Protein AF-A0A2G9TA03-F1 (afdb_monomer_lite)

pLDDT: mean 89.32, std 11.71, range [47.16, 98.5]

Structure (mmCIF, N/CA/C/O backbone):
data_AF-A0A2G9TA03-F1
#
_entry.id   AF-A0A2G9TA03-F1
#
loop_
_atom_site.group_PDB
_atom_site.id
_atom_site.type_symbol
_atom_site.label_atom_id
_atom_site.label_alt_id
_atom_site.label_comp_id
_atom_site.label_asym_id
_atom_site.label_entity_id
_atom_site.label_seq_id
_atom_site.pdbx_PDB_ins_code
_atom_site.Cartn_x
_atom_site.Cartn_y
_atom_site.Cartn_z
_atom_site.occupancy
_atom_site.B_iso_or_equiv
_atom_site.auth_seq_id
_atom_site.auth_comp_id
_atom_site.auth_asym_id
_atom_site.auth_atom_id
_atom_site.pdbx_PDB_model_num
ATOM 1 N N . VAL A 1 1 ? -13.277 -7.819 50.176 1.00 48.66 1 VAL A N 1
ATOM 2 C CA . VAL A 1 1 ? -13.369 -8.408 48.820 1.00 48.66 1 VAL A CA 1
ATOM 3 C C . VAL A 1 1 ? -13.544 -7.253 47.855 1.00 48.66 1 VAL A C 1
ATOM 5 O O . VAL A 1 1 ? -14.534 -6.545 47.973 1.00 48.66 1 VAL A O 1
ATOM 8 N N . MET A 1 2 ? -12.545 -6.965 47.020 1.00 47.16 2 MET A N 1
ATOM 9 C CA . MET A 1 2 ? -12.663 -5.907 46.013 1.00 47.16 2 MET A CA 1
ATOM 10 C C . MET A 1 2 ? -13.655 -6.387 44.951 1.00 47.16 2 MET A C 1
ATOM 12 O O . MET A 1 2 ? -13.422 -7.417 44.323 1.00 47.16 2 MET A O 1
ATOM 16 N N . ALA A 1 3 ? -14.795 -5.707 44.826 1.00 55.84 3 ALA A N 1
ATOM 17 C CA . ALA A 1 3 ? -15.787 -6.020 43.807 1.00 55.84 3 ALA A CA 1
ATOM 18 C C . ALA A 1 3 ? -15.163 -5.772 42.428 1.00 55.84 3 ALA A C 1
ATOM 20 O O . ALA A 1 3 ? -14.666 -4.678 42.162 1.00 55.84 3 ALA A O 1
ATOM 21 N N . ALA A 1 4 ? -15.150 -6.796 41.573 1.00 65.75 4 ALA A N 1
ATOM 22 C CA . ALA A 1 4 ? -14.732 -6.635 40.189 1.00 65.75 4 ALA A CA 1
ATOM 23 C C . ALA A 1 4 ? -15.654 -5.605 39.510 1.00 65.75 4 ALA A C 1
ATOM 25 O O . ALA A 1 4 ? -16.868 -5.650 39.739 1.00 65.75 4 ALA A O 1
ATOM 26 N N . PRO A 1 5 ? -15.114 -4.669 38.710 1.00 71.31 5 PRO A N 1
ATOM 27 C CA . PRO A 1 5 ? -15.933 -3.672 38.037 1.00 71.31 5 PRO A CA 1
ATOM 28 C C . PRO A 1 5 ? -16.951 -4.375 37.133 1.00 71.31 5 PRO A C 1
ATOM 30 O O . PRO A 1 5 ? -16.596 -5.189 36.281 1.00 71.31 5 PRO A O 1
ATOM 33 N N . THR A 1 6 ? -18.233 -4.087 37.345 1.00 81.25 6 THR A N 1
ATOM 34 C CA . THR A 1 6 ? -19.324 -4.645 36.546 1.00 81.25 6 THR A CA 1
ATOM 35 C C . THR A 1 6 ? -19.419 -3.888 35.227 1.00 81.25 6 THR A C 1
ATOM 37 O O . THR A 1 6 ? -19.871 -2.746 35.208 1.00 81.25 6 THR A O 1
ATOM 40 N N . VAL A 1 7 ? -18.994 -4.524 34.134 1.00 80.94 7 VAL A N 1
ATOM 41 C CA . VAL A 1 7 ? -19.160 -4.002 32.770 1.00 80.94 7 VAL A CA 1
ATOM 42 C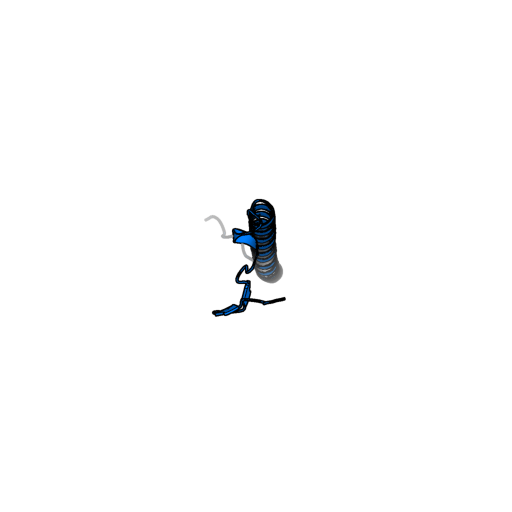 C . VAL A 1 7 ? -20.651 -3.958 32.444 1.00 80.94 7 VAL A C 1
ATOM 44 O O . VAL A 1 7 ? -21.331 -4.987 32.465 1.00 80.94 7 VAL A O 1
ATOM 47 N N . THR A 1 8 ? -21.175 -2.767 32.168 1.00 90.69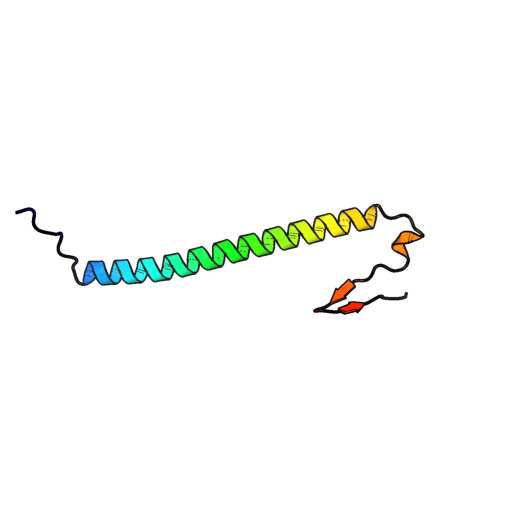 8 THR A N 1
ATOM 48 C CA . THR A 1 8 ? -22.587 -2.589 31.819 1.00 90.69 8 THR A CA 1
ATOM 49 C C . THR A 1 8 ? -22.841 -2.926 30.347 1.00 90.69 8 THR A C 1
ATOM 51 O O . THR A 1 8 ? -21.927 -2.981 29.523 1.00 90.69 8 THR A O 1
ATOM 54 N N . SER A 1 9 ? -24.109 -3.109 29.968 1.00 89.12 9 SER A N 1
ATOM 55 C CA . SER A 1 9 ? -24.473 -3.290 28.553 1.00 89.12 9 SER A CA 1
ATOM 56 C C . SER A 1 9 ? -24.040 -2.106 27.678 1.00 89.12 9 SER A C 1
ATOM 58 O O . SER A 1 9 ? -23.716 -2.309 26.508 1.00 89.12 9 SER A O 1
ATOM 60 N N . ALA A 1 10 ? -24.053 -0.882 28.215 1.00 92.44 10 ALA A N 1
ATOM 61 C CA . ALA A 1 10 ? -23.592 0.304 27.498 1.00 92.44 10 ALA A CA 1
ATOM 62 C C . ALA A 1 10 ? -22.069 0.256 27.288 1.00 92.44 10 ALA A C 1
ATOM 64 O O . ALA A 1 10 ? -21.594 0.515 26.182 1.00 92.44 10 ALA A O 1
ATOM 65 N N . ASP A 1 11 ? -21.317 -0.181 28.302 1.00 94.56 11 ASP A N 1
ATOM 66 C CA . ASP A 1 11 ? -19.866 -0.371 28.195 1.00 94.56 11 ASP A CA 1
ATOM 67 C C . ASP A 1 11 ? -19.523 -1.420 27.136 1.00 94.56 11 ASP A C 1
ATOM 69 O O . ASP A 1 11 ? -18.651 -1.192 26.300 1.00 94.56 11 ASP A O 1
ATOM 73 N N . GLN A 1 12 ? -20.259 -2.536 27.084 1.00 94.06 12 GLN A N 1
ATOM 74 C CA . GLN A 1 12 ? -20.035 -3.563 26.065 1.00 94.06 12 GLN A CA 1
ATOM 75 C C . GLN A 1 12 ? -20.281 -3.038 24.641 1.00 94.06 12 GLN A C 1
ATOM 77 O O . GLN A 1 12 ? -19.548 -3.388 23.712 1.00 94.06 12 GLN A O 1
ATOM 82 N N . GLN A 1 13 ? -21.281 -2.171 24.446 1.00 95.25 13 GLN A N 1
ATOM 83 C CA . GLN A 1 13 ? -21.518 -1.523 23.152 1.00 95.25 13 GLN A CA 1
ATOM 84 C C . GLN A 1 13 ? -20.361 -0.596 22.764 1.00 95.25 13 GLN A C 1
ATOM 86 O O . GLN A 1 13 ? -19.931 -0.609 21.606 1.00 95.25 13 GLN A O 1
ATOM 91 N N . LEU A 1 14 ? -19.831 0.169 23.721 1.00 97.00 14 LEU A N 1
ATOM 92 C CA . LEU A 1 14 ? -18.679 1.044 23.505 1.00 97.00 14 LEU A CA 1
ATOM 93 C C . LEU A 1 14 ? -17.409 0.245 23.199 1.00 97.00 14 LEU A C 1
ATOM 95 O O . LEU A 1 14 ? -16.714 0.580 22.242 1.00 97.00 14 LEU A O 1
ATOM 99 N N . ILE A 1 15 ? -17.155 -0.848 23.923 1.00 96.69 15 ILE A N 1
ATOM 100 C CA . ILE A 1 15 ? -16.040 -1.773 23.665 1.00 96.69 15 ILE A CA 1
ATOM 101 C C . ILE A 1 15 ? -16.135 -2.332 22.244 1.00 96.69 15 ILE A C 1
ATOM 103 O O . ILE A 1 15 ? -15.174 -2.265 21.481 1.00 96.69 15 ILE A O 1
ATOM 107 N N . ASN A 1 16 ? -17.314 -2.811 21.842 1.00 96.38 16 ASN A N 1
ATOM 108 C CA . ASN A 1 16 ? -17.516 -3.372 20.505 1.00 96.38 16 ASN A CA 1
ATOM 109 C C . ASN A 1 16 ? -17.386 -2.313 19.399 1.00 96.38 16 ASN A C 1
ATOM 111 O O . ASN A 1 16 ? -16.982 -2.631 18.276 1.00 96.38 16 ASN A O 1
ATOM 115 N N . LYS A 1 17 ? -17.763 -1.061 19.681 1.00 97.94 17 LYS A N 1
ATOM 116 C CA . LYS A 1 17 ? -17.567 0.064 18.758 1.00 97.94 17 LYS A CA 1
ATOM 117 C C . LYS A 1 17 ? -16.085 0.408 18.639 1.00 97.94 17 LYS A C 1
ATOM 119 O O . LYS A 1 17 ? -15.595 0.548 17.522 1.00 97.94 17 LYS A O 1
ATOM 124 N N . PHE A 1 18 ? -15.378 0.494 19.762 1.00 97.94 18 PHE A N 1
ATOM 125 C CA . PHE A 1 18 ? -13.944 0.756 19.790 1.00 97.94 18 PHE A CA 1
ATOM 126 C C . PHE A 1 18 ? -13.164 -0.325 19.043 1.00 97.94 18 PHE A C 1
ATOM 128 O O . PHE A 1 18 ? -12.370 0.011 18.175 1.00 97.94 18 PHE A O 1
ATOM 135 N N . ALA A 1 19 ? -13.442 -1.605 19.307 1.00 98.38 19 ALA A N 1
ATOM 136 C CA . ALA A 1 19 ? -12.763 -2.720 18.651 1.00 98.38 19 ALA A CA 1
ATOM 137 C C . ALA A 1 19 ? -12.876 -2.641 17.119 1.00 98.38 19 ALA A C 1
ATOM 139 O O . ALA A 1 19 ? -11.869 -2.732 16.421 1.00 98.38 19 ALA A O 1
ATOM 140 N N . ARG A 1 20 ? -14.084 -2.377 16.598 1.00 98.31 20 ARG A N 1
ATOM 141 C CA . ARG A 1 20 ? -14.318 -2.215 15.153 1.00 98.31 20 ARG A CA 1
ATOM 142 C C . ARG A 1 20 ? -13.586 -1.009 14.570 1.00 98.31 20 ARG A C 1
ATOM 144 O O . ARG A 1 20 ? -12.941 -1.123 13.534 1.00 98.31 20 ARG A O 1
ATOM 151 N N . LEU A 1 21 ? -13.665 0.142 15.238 1.00 98.44 21 LEU A N 1
ATOM 152 C CA . LEU A 1 21 ? -12.981 1.352 14.777 1.00 98.44 21 LEU A CA 1
ATOM 153 C C . LEU A 1 21 ? -11.459 1.195 14.812 1.00 98.44 21 LEU A C 1
ATOM 155 O O . LEU A 1 21 ? -10.785 1.628 13.885 1.00 98.44 21 LEU A O 1
ATOM 159 N N . HIS A 1 22 ? -10.924 0.554 15.850 1.00 98.31 22 HIS A N 1
ATOM 160 C CA . HIS A 1 22 ? -9.495 0.314 15.989 1.00 98.31 22 HIS A CA 1
ATOM 161 C C . HIS A 1 22 ? -8.975 -0.657 14.927 1.00 98.31 22 HIS A C 1
ATOM 163 O O . HIS A 1 22 ? -7.922 -0.405 14.350 1.00 98.31 22 HIS A O 1
ATOM 169 N N . GLN A 1 23 ? -9.721 -1.723 14.620 1.00 98.50 23 GLN A N 1
ATOM 170 C CA . GLN A 1 23 ? -9.369 -2.640 13.535 1.00 98.50 23 GLN A CA 1
ATOM 171 C C . GLN A 1 23 ? -9.297 -1.907 12.188 1.00 98.50 23 GLN A C 1
ATOM 173 O O . GLN A 1 23 ? -8.286 -2.012 11.497 1.00 98.50 23 GLN A O 1
ATOM 178 N N . ASN A 1 24 ? -10.318 -1.111 11.856 1.00 98.44 24 ASN A N 1
ATOM 179 C CA . ASN A 1 24 ? -10.340 -0.333 10.614 1.00 98.44 24 ASN A CA 1
ATOM 180 C C . ASN A 1 24 ? -9.201 0.692 10.565 1.00 98.44 24 ASN A C 1
ATOM 182 O O . ASN A 1 24 ? -8.531 0.828 9.548 1.00 98.44 24 ASN A O 1
ATOM 186 N N . PHE A 1 25 ? -8.960 1.400 11.672 1.00 98.31 25 PHE A N 1
ATOM 187 C CA . PHE A 1 25 ? -7.862 2.356 11.776 1.00 98.31 25 PHE A CA 1
ATOM 188 C C . PHE A 1 25 ? -6.507 1.686 11.539 1.00 98.31 25 PHE A C 1
ATOM 190 O O . PHE A 1 25 ? -5.705 2.192 10.762 1.00 98.31 25 PHE A O 1
ATOM 197 N N . SER A 1 26 ? -6.261 0.547 12.187 1.00 98.44 26 SER A N 1
ATOM 198 C CA . SER A 1 26 ? -5.008 -0.194 12.041 1.00 98.44 26 SER A CA 1
ATOM 199 C C . SER A 1 26 ? -4.816 -0.710 10.616 1.00 98.44 26 SER A C 1
ATOM 201 O O . SER A 1 26 ? -3.709 -0.618 10.098 1.00 98.44 26 SER A O 1
ATOM 203 N N . GLN A 1 27 ? -5.884 -1.177 9.963 1.00 98.38 27 GLN A N 1
ATOM 204 C CA . GLN A 1 27 ? -5.834 -1.604 8.564 1.00 98.38 27 GLN A CA 1
ATOM 205 C C . GLN A 1 27 ? -5.477 -0.444 7.627 1.00 98.38 27 GLN A C 1
ATOM 207 O O . GLN A 1 27 ? -4.516 -0.549 6.874 1.00 98.38 27 GLN A O 1
ATOM 212 N N . ILE A 1 28 ? -6.195 0.679 7.725 1.00 98.44 28 ILE A N 1
ATOM 213 C CA . ILE A 1 28 ? -5.941 1.870 6.897 1.00 98.44 28 ILE A CA 1
ATOM 214 C C . ILE A 1 28 ? -4.529 2.413 7.147 1.00 98.44 28 ILE A C 1
ATOM 216 O O . ILE A 1 28 ? -3.853 2.865 6.228 1.00 98.44 28 ILE A O 1
ATOM 220 N N . LYS A 1 29 ? -4.058 2.368 8.398 1.00 98.38 29 LYS A N 1
ATOM 221 C CA . LYS A 1 29 ? -2.705 2.803 8.747 1.00 98.38 29 LYS A CA 1
ATOM 222 C C . LYS A 1 29 ? -1.630 1.940 8.080 1.00 98.38 29 LYS A C 1
ATOM 224 O O . LYS A 1 29 ? -0.628 2.501 7.641 1.00 98.38 29 LYS A O 1
ATOM 229 N N . GLU A 1 30 ? -1.810 0.620 8.026 1.00 98.44 30 GLU A N 1
ATOM 230 C CA . GLU A 1 30 ? -0.856 -0.253 7.331 1.00 98.44 30 GLU A CA 1
ATOM 231 C C . GLU A 1 30 ? -0.921 -0.043 5.816 1.00 98.44 30 GLU A C 1
ATOM 233 O O . GLU A 1 30 ? 0.123 0.120 5.199 1.00 98.44 30 GLU A O 1
ATOM 238 N N . GLU A 1 31 ? -2.116 0.098 5.237 1.00 98.31 31 GLU A N 1
ATOM 239 C CA . GLU A 1 31 ? -2.286 0.386 3.804 1.00 98.31 31 GLU A CA 1
ATOM 240 C C . GLU A 1 31 ? -1.578 1.689 3.392 1.00 98.31 31 GLU A C 1
ATOM 242 O O . GLU A 1 31 ? -0.848 1.725 2.405 1.00 98.31 31 GLU A O 1
ATOM 247 N N . ILE A 1 32 ? -1.704 2.757 4.189 1.00 98.31 32 ILE A N 1
ATOM 248 C CA . ILE A 1 32 ? -0.977 4.017 3.951 1.00 98.31 32 ILE A CA 1
ATOM 249 C C . ILE A 1 32 ? 0.538 3.794 3.962 1.00 98.31 32 ILE A C 1
ATOM 251 O O . ILE A 1 32 ? 1.260 4.388 3.159 1.00 98.31 32 ILE A O 1
ATOM 255 N N . LYS A 1 33 ? 1.033 2.974 4.890 1.00 98.38 33 LYS A N 1
ATOM 256 C CA . LYS A 1 33 ? 2.460 2.680 5.013 1.00 98.38 33 LYS A CA 1
ATOM 257 C C . LYS A 1 33 ? 2.963 1.857 3.825 1.00 98.38 33 LYS A C 1
ATOM 259 O O . LYS A 1 33 ? 4.023 2.181 3.299 1.00 98.38 33 LYS A O 1
ATOM 264 N N . GLU A 1 34 ? 2.211 0.850 3.391 1.00 98.25 34 GLU A N 1
ATOM 265 C CA . GLU A 1 34 ? 2.515 0.058 2.193 1.00 98.25 34 GLU A CA 1
ATOM 266 C C . GLU A 1 34 ? 2.579 0.955 0.952 1.00 98.25 34 GLU A C 1
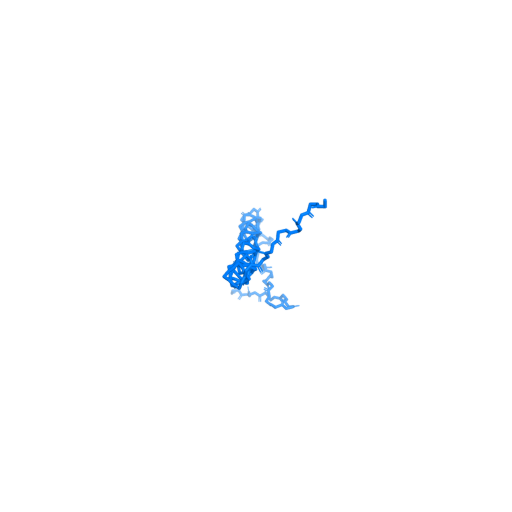ATOM 268 O O . GLU A 1 34 ? 3.616 1.005 0.296 1.00 98.25 34 GLU A O 1
ATOM 273 N N . LEU A 1 35 ? 1.552 1.778 0.718 1.00 98.00 35 LEU A N 1
ATOM 274 C CA . LEU A 1 35 ? 1.522 2.728 -0.400 1.00 98.00 35 LEU A CA 1
ATOM 275 C C . LEU A 1 35 ? 2.668 3.749 -0.353 1.00 98.00 35 LEU A C 1
ATOM 277 O O . LEU A 1 35 ? 3.202 4.131 -1.392 1.00 98.00 35 LEU A O 1
ATOM 281 N N . SER A 1 36 ? 3.058 4.201 0.842 1.00 98.00 36 SER A N 1
ATOM 282 C CA . SER A 1 36 ? 4.182 5.134 0.998 1.00 98.00 36 SER A CA 1
ATOM 283 C C . SER A 1 36 ? 5.519 4.476 0.656 1.00 98.00 36 SER A C 1
ATOM 285 O O . SER A 1 36 ? 6.375 5.118 0.050 1.00 98.00 36 SER A O 1
ATOM 287 N N . ASN A 1 37 ? 5.694 3.202 1.020 1.00 97.94 37 ASN A N 1
ATOM 288 C CA . ASN A 1 37 ? 6.880 2.431 0.653 1.00 97.94 37 ASN A CA 1
ATOM 289 C C . ASN A 1 37 ? 6.918 2.156 -0.854 1.00 97.94 37 ASN A C 1
ATOM 291 O O . ASN A 1 37 ? 7.969 2.314 -1.465 1.00 97.94 37 ASN A O 1
ATOM 295 N N . ASP A 1 38 ? 5.787 1.794 -1.462 1.00 96.56 38 ASP A N 1
ATOM 296 C CA . ASP A 1 38 ? 5.703 1.581 -2.910 1.00 96.56 38 ASP A CA 1
ATOM 297 C C . ASP A 1 38 ? 6.060 2.855 -3.681 1.00 96.56 38 ASP A C 1
ATOM 299 O O . ASP A 1 38 ? 6.830 2.804 -4.638 1.00 96.56 38 ASP A O 1
ATOM 303 N N . LEU A 1 39 ? 5.562 4.011 -3.229 1.00 97.31 39 LEU A N 1
ATOM 304 C CA . LEU A 1 39 ? 5.905 5.312 -3.801 1.00 97.31 39 LEU A CA 1
ATOM 305 C C . LEU A 1 39 ? 7.415 5.575 -3.704 1.00 97.31 39 LEU A C 1
ATOM 307 O O . LEU A 1 39 ? 8.028 5.940 -4.707 1.00 97.31 39 LEU A O 1
ATOM 311 N N . LEU A 1 40 ? 8.015 5.368 -2.526 1.00 97.88 40 LEU A N 1
ATOM 312 C CA . LEU A 1 40 ? 9.458 5.534 -2.334 1.00 97.88 40 LEU A CA 1
ATOM 313 C C . LEU A 1 40 ? 10.250 4.639 -3.294 1.00 97.88 40 LEU A C 1
ATOM 315 O O . LEU A 1 40 ? 11.087 5.146 -4.032 1.00 97.88 40 LEU A O 1
ATOM 319 N N . ASN A 1 41 ? 9.921 3.347 -3.345 1.00 95.38 41 ASN A N 1
ATOM 320 C CA . ASN A 1 41 ? 10.591 2.376 -4.211 1.00 95.38 41 ASN A CA 1
ATOM 321 C C . ASN A 1 41 ? 10.490 2.762 -5.697 1.00 95.38 41 ASN A C 1
ATOM 323 O O . ASN A 1 41 ? 11.449 2.594 -6.446 1.00 95.38 41 ASN A O 1
ATOM 327 N N . ILE A 1 42 ? 9.333 3.271 -6.140 1.00 94.31 42 ILE A N 1
ATOM 328 C CA . ILE A 1 42 ? 9.134 3.719 -7.527 1.00 94.31 42 ILE A CA 1
ATOM 329 C C . ILE A 1 42 ? 9.990 4.950 -7.832 1.00 94.31 42 ILE A C 1
ATOM 331 O O . ILE A 1 42 ? 10.585 5.011 -8.906 1.00 94.31 42 ILE A O 1
ATOM 335 N N . ASN A 1 43 ? 10.058 5.918 -6.916 1.00 96.06 43 ASN A N 1
ATOM 336 C CA . ASN A 1 43 ? 10.895 7.104 -7.103 1.00 96.06 43 ASN A CA 1
ATOM 337 C C . ASN A 1 43 ? 12.382 6.742 -7.136 1.00 96.06 43 ASN A C 1
ATOM 339 O O . ASN A 1 43 ? 13.084 7.202 -8.027 1.00 96.06 43 ASN A O 1
ATOM 343 N N . GLU A 1 44 ? 12.842 5.888 -6.220 1.00 95.94 44 GLU A N 1
ATOM 344 C CA . GLU A 1 44 ? 14.229 5.409 -6.209 1.00 95.94 44 GLU A CA 1
ATOM 345 C C . GLU A 1 44 ? 14.571 4.684 -7.518 1.00 95.94 44 GLU A C 1
ATOM 347 O O . GLU A 1 44 ? 15.581 4.994 -8.144 1.00 95.94 44 GLU A O 1
ATOM 352 N N . ALA A 1 45 ? 13.689 3.802 -8.004 1.00 91.69 45 ALA A N 1
ATOM 353 C CA . ALA A 1 45 ? 13.877 3.140 -9.294 1.00 91.69 45 ALA A CA 1
ATOM 354 C C . ALA A 1 45 ? 13.891 4.132 -10.472 1.00 91.69 45 ALA A C 1
ATOM 356 O O . ALA A 1 45 ? 14.665 3.962 -11.412 1.00 91.69 45 ALA A O 1
ATOM 357 N N . ALA A 1 46 ? 13.049 5.170 -10.445 1.00 91.06 46 ALA A N 1
ATOM 358 C CA . ALA A 1 46 ? 13.045 6.205 -11.475 1.00 91.06 46 ALA A CA 1
ATOM 359 C C . ALA A 1 46 ? 14.358 7.004 -11.479 1.00 91.06 46 ALA A C 1
ATOM 361 O O . ALA A 1 46 ? 14.924 7.224 -12.549 1.00 91.06 46 ALA A O 1
ATOM 362 N N . ASP A 1 47 ? 14.863 7.381 -10.303 1.00 94.19 47 ASP A N 1
ATOM 363 C CA . ASP A 1 47 ? 16.140 8.084 -10.157 1.00 94.19 47 ASP A CA 1
ATOM 364 C C . ASP A 1 47 ? 17.314 7.217 -10.647 1.00 94.19 47 ASP A C 1
ATOM 366 O O . ASP A 1 47 ? 18.182 7.712 -11.369 1.00 94.19 47 ASP A O 1
ATOM 370 N N . GLU A 1 48 ? 17.322 5.916 -10.333 1.00 90.88 48 GLU A N 1
ATOM 371 C CA . GLU A 1 48 ? 18.324 4.966 -10.840 1.00 90.88 48 GLU A CA 1
ATOM 372 C C . GLU A 1 48 ? 18.300 4.860 -12.370 1.00 90.88 48 GLU A C 1
ATOM 374 O O . GLU A 1 48 ? 19.354 4.876 -13.004 1.00 90.88 48 GLU A O 1
ATOM 379 N N . ILE A 1 49 ? 17.110 4.820 -12.977 1.00 89.44 49 ILE A N 1
ATOM 380 C CA . ILE A 1 49 ? 16.957 4.794 -14.438 1.00 89.44 49 ILE A CA 1
ATOM 381 C C . ILE A 1 49 ? 17.535 6.062 -15.079 1.00 89.44 49 ILE A C 1
ATOM 383 O O . ILE A 1 49 ? 18.170 5.981 -16.128 1.00 89.44 49 ILE A O 1
ATOM 387 N N . MET A 1 50 ? 17.351 7.231 -14.458 1.00 88.94 50 MET A N 1
ATOM 388 C CA . MET A 1 50 ? 17.895 8.493 -14.978 1.00 88.94 50 MET A CA 1
ATOM 389 C C . MET A 1 50 ? 19.427 8.563 -14.929 1.00 88.94 50 MET A C 1
ATOM 391 O O . MET A 1 50 ? 20.014 9.395 -15.622 1.00 88.94 50 MET A O 1
ATOM 395 N N . LEU A 1 51 ? 20.067 7.724 -14.112 1.00 90.94 51 LEU A N 1
ATOM 396 C CA . LEU A 1 51 ? 21.522 7.632 -13.997 1.00 90.94 51 LEU A CA 1
ATOM 397 C C . LEU A 1 51 ? 22.147 6.650 -15.000 1.00 90.94 51 LEU A 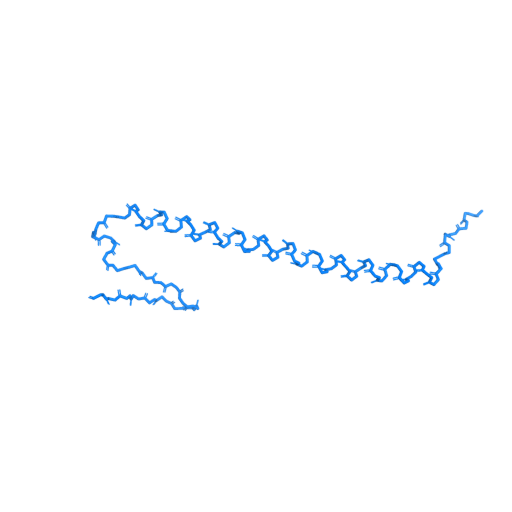C 1
ATOM 399 O O . LEU A 1 51 ? 23.373 6.587 -15.070 1.00 90.94 51 LEU A O 1
ATOM 403 N N . LEU A 1 52 ? 21.341 5.888 -15.747 1.00 88.88 52 LEU A N 1
ATOM 404 C CA . LEU A 1 52 ? 21.841 4.942 -16.742 1.00 88.88 52 LEU A CA 1
ATOM 405 C C . LEU A 1 52 ? 22.461 5.665 -17.939 1.00 88.88 52 LEU A C 1
ATOM 407 O O . LEU A 1 52 ? 21.951 6.682 -18.418 1.00 88.88 52 LEU A O 1
ATOM 411 N N . ASP A 1 53 ? 23.539 5.085 -18.461 1.00 88.38 53 ASP A N 1
ATOM 412 C CA . ASP A 1 53 ? 24.127 5.531 -19.715 1.00 88.38 53 ASP A CA 1
ATOM 413 C C . ASP A 1 53 ? 23.175 5.224 -20.897 1.00 88.38 53 ASP A C 1
ATOM 415 O O . ASP A 1 53 ? 22.305 4.347 -20.807 1.00 88.38 53 ASP A O 1
ATOM 419 N N . PRO A 1 54 ? 23.305 5.925 -22.041 1.00 81.94 54 PRO A N 1
ATOM 420 C CA . PRO A 1 54 ? 22.443 5.706 -23.205 1.00 81.94 54 PRO A CA 1
ATOM 421 C C . PRO A 1 54 ? 22.422 4.254 -23.705 1.00 81.94 54 PRO A C 1
ATOM 423 O O . PRO A 1 54 ? 21.392 3.798 -24.181 1.00 81.94 54 PRO A O 1
ATOM 426 N N . GLU A 1 55 ? 23.536 3.529 -23.565 1.00 80.88 55 GLU A N 1
ATOM 427 C CA . GLU A 1 55 ? 23.654 2.115 -23.956 1.00 80.88 55 GLU A CA 1
ATOM 428 C C . GLU A 1 55 ? 22.857 1.187 -23.017 1.00 80.88 55 GLU A C 1
ATOM 430 O O . GLU A 1 55 ? 22.266 0.209 -23.468 1.00 80.88 55 GLU A O 1
ATOM 435 N N . ASP A 1 56 ? 22.768 1.527 -21.727 1.00 79.44 56 ASP A N 1
ATOM 436 C CA . ASP A 1 56 ? 22.064 0.734 -20.710 1.00 79.44 56 ASP A CA 1
ATOM 437 C C . ASP A 1 56 ? 20.566 1.084 -20.602 1.00 79.44 56 ASP A C 1
ATOM 439 O O . ASP A 1 56 ? 19.790 0.358 -19.977 1.00 79.44 56 ASP A O 1
ATOM 443 N N . SER A 1 57 ? 20.136 2.187 -21.225 1.00 79.94 57 SER A N 1
ATOM 444 C CA . SER A 1 57 ? 18.745 2.665 -21.220 1.00 79.94 57 SER A CA 1
ATOM 445 C C . SER A 1 57 ? 17.955 2.327 -22.492 1.00 79.94 57 SER A C 1
ATOM 447 O O . SER A 1 57 ? 16.760 2.624 -22.551 1.00 79.94 57 SER A O 1
ATOM 449 N N . GLU A 1 58 ? 18.567 1.656 -23.480 1.00 80.19 58 GLU A N 1
ATOM 450 C CA . GLU A 1 58 ? 17.904 1.274 -24.741 1.00 80.19 58 GLU A CA 1
ATOM 451 C C . GLU A 1 58 ? 16.686 0.360 -24.537 1.00 80.19 58 GLU A C 1
ATOM 453 O O . GLU A 1 58 ? 15.719 0.451 -25.293 1.00 80.19 58 GLU A O 1
ATOM 458 N N . SER A 1 59 ? 16.699 -0.515 -23.524 1.00 82.44 59 SER A N 1
ATOM 459 C CA . SER A 1 59 ? 15.570 -1.412 -23.258 1.00 82.44 59 SER A CA 1
ATOM 460 C C . SER A 1 59 ? 15.479 -1.815 -21.787 1.00 82.44 59 SER A C 1
ATOM 462 O O . SER A 1 59 ? 16.085 -2.792 -21.342 1.00 82.44 59 SER A O 1
ATOM 464 N N . ILE A 1 60 ? 14.676 -1.071 -21.023 1.00 86.44 60 ILE A N 1
ATOM 465 C CA . ILE A 1 60 ? 14.447 -1.329 -19.596 1.00 86.44 60 ILE A CA 1
ATOM 466 C C . ILE A 1 60 ? 13.218 -2.241 -19.431 1.00 86.44 60 ILE A C 1
ATOM 468 O O . ILE A 1 60 ? 12.114 -1.857 -19.827 1.00 86.44 60 ILE A O 1
ATOM 472 N N . PRO A 1 61 ? 13.363 -3.446 -18.850 1.00 88.81 61 PRO A N 1
ATOM 473 C CA . PRO A 1 61 ? 12.242 -4.356 -18.652 1.00 88.81 61 PRO A CA 1
ATOM 474 C C . PRO A 1 61 ? 11.292 -3.876 -17.548 1.00 88.81 61 PRO A C 1
ATOM 476 O O . PRO A 1 61 ? 11.683 -3.713 -16.393 1.00 88.81 61 PRO A O 1
ATOM 479 N N . PHE A 1 62 ? 10.002 -3.771 -17.864 1.00 88.69 62 PHE A N 1
ATOM 480 C CA . PHE A 1 62 ? 8.953 -3.432 -16.901 1.00 88.69 62 PHE A CA 1
ATOM 481 C C . PHE A 1 62 ? 8.321 -4.690 -16.311 1.00 88.69 62 PHE A C 1
ATOM 483 O O . PHE A 1 62 ? 7.884 -5.586 -17.037 1.00 88.69 62 PHE A O 1
ATOM 490 N N . LYS A 1 63 ? 8.214 -4.752 -14.981 1.00 88.12 63 LYS A N 1
ATOM 491 C CA . LYS A 1 63 ? 7.507 -5.839 -14.297 1.00 88.12 63 LYS A CA 1
ATOM 492 C C . LYS A 1 63 ? 5.996 -5.621 -14.364 1.00 88.12 63 LYS A C 1
ATOM 494 O O . LYS A 1 63 ? 5.475 -4.680 -13.773 1.00 88.12 63 LYS A O 1
ATOM 499 N N . ILE A 1 64 ? 5.279 -6.539 -15.006 1.00 88.50 64 ILE A N 1
ATOM 500 C CA . ILE A 1 64 ? 3.813 -6.570 -15.048 1.00 88.50 64 ILE A CA 1
ATOM 501 C 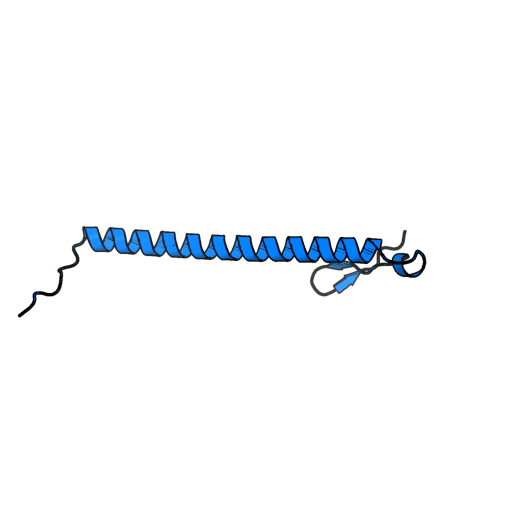C . ILE A 1 64 ? 3.355 -7.916 -14.485 1.00 88.50 64 ILE A C 1
ATOM 503 O O . ILE A 1 64 ? 3.585 -8.975 -15.072 1.00 88.50 64 ILE A O 1
ATOM 507 N N . GLY A 1 65 ? 2.728 -7.888 -13.307 1.00 89.19 65 GLY A N 1
ATOM 508 C CA . GLY A 1 65 ? 2.359 -9.102 -12.581 1.00 89.19 65 GLY A CA 1
ATOM 509 C C . GLY A 1 65 ? 3.588 -9.941 -12.209 1.00 89.19 65 GLY A C 1
ATOM 510 O O . GLY A 1 65 ? 4.367 -9.556 -11.338 1.00 89.19 65 GLY A O 1
ATOM 511 N N . GLN A 1 66 ? 3.741 -11.101 -12.858 1.00 91.56 66 GLN A N 1
ATOM 512 C CA . GLN A 1 66 ? 4.847 -12.049 -12.636 1.00 91.56 66 GLN A CA 1
ATOM 513 C C . GLN A 1 66 ? 5.840 -12.117 -13.808 1.00 91.56 66 GLN A C 1
ATOM 515 O O . GLN A 1 66 ? 6.752 -12.939 -13.793 1.00 91.56 66 GLN A O 1
ATOM 520 N N . THR A 1 67 ? 5.671 -11.276 -14.828 1.00 91.81 67 THR A N 1
ATOM 521 C CA . THR A 1 67 ? 6.500 -11.271 -16.041 1.00 91.81 67 THR A CA 1
ATOM 522 C C . THR A 1 67 ? 7.176 -9.922 -16.234 1.00 91.81 67 THR A C 1
ATOM 524 O O . THR A 1 67 ? 6.620 -8.895 -15.847 1.00 91.81 67 THR A O 1
ATOM 527 N N . PHE A 1 68 ? 8.351 -9.921 -16.859 1.00 91.81 68 PHE A N 1
ATOM 528 C CA . PHE A 1 68 ? 9.034 -8.711 -17.310 1.00 91.81 68 PHE A CA 1
ATOM 529 C C . PHE A 1 68 ? 8.829 -8.533 -18.815 1.00 91.81 68 PHE A C 1
ATOM 531 O O . PHE A 1 68 ? 8.919 -9.507 -19.563 1.00 91.81 68 PHE A O 1
ATOM 538 N N . VAL A 1 69 ? 8.525 -7.309 -19.243 1.00 90.94 69 VAL A N 1
ATOM 539 C CA . VAL A 1 69 ? 8.233 -6.963 -20.638 1.00 90.94 69 VAL A CA 1
ATOM 540 C C . VAL A 1 69 ? 9.160 -5.837 -21.077 1.00 90.94 69 VAL A C 1
ATOM 542 O O . VAL A 1 69 ? 9.248 -4.814 -20.402 1.00 90.94 69 VAL A O 1
ATOM 545 N N . HIS A 1 70 ? 9.824 -6.031 -22.212 1.00 88.75 70 HIS A N 1
ATOM 546 C CA . HIS A 1 70 ? 10.551 -4.977 -22.911 1.00 88.75 70 HIS A CA 1
ATOM 547 C C . HIS A 1 70 ? 9.600 -4.284 -23.889 1.00 88.75 70 HIS A C 1
ATOM 549 O O . HIS A 1 70 ? 8.831 -4.953 -24.583 1.00 88.75 70 HIS A O 1
ATOM 555 N N . PHE A 1 71 ? 9.636 -2.956 -23.925 1.00 76.81 71 PHE A N 1
ATOM 556 C CA . PHE A 1 71 ? 8.969 -2.178 -24.962 1.00 76.81 71 PHE A CA 1
ATOM 557 C C . PHE A 1 71 ? 10.049 -1.679 -25.917 1.00 76.81 71 PHE A C 1
ATOM 559 O O . PHE A 1 71 ? 10.841 -0.822 -25.539 1.00 76.81 71 PHE A O 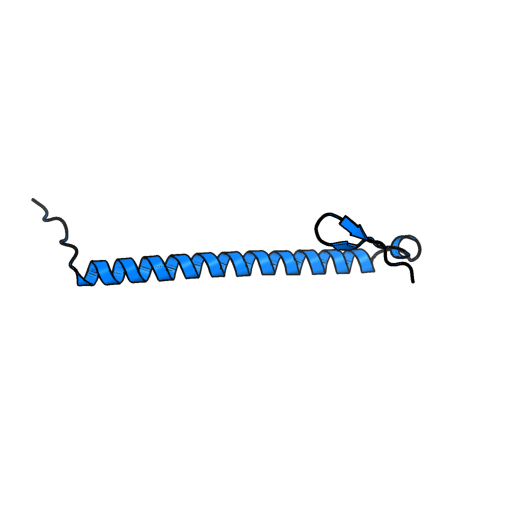1
ATOM 566 N N . ASP A 1 72 ? 10.088 -2.236 -27.124 1.00 67.44 72 ASP A N 1
ATOM 567 C CA . ASP A 1 72 ? 10.916 -1.700 -28.202 1.00 67.44 72 ASP A CA 1
ATOM 568 C C . ASP A 1 72 ? 10.179 -0.500 -28.826 1.00 67.44 72 ASP A C 1
ATOM 570 O O . ASP A 1 72 ? 8.959 -0.555 -29.020 1.00 67.44 72 ASP A O 1
ATOM 574 N N . SER A 1 73 ? 10.906 0.587 -29.097 1.00 57.66 73 SER A N 1
ATOM 575 C CA . SER A 1 73 ? 10.401 1.793 -29.780 1.00 57.66 73 SER A CA 1
ATOM 576 C C . SER A 1 73 ? 10.562 1.669 -31.294 1.00 57.66 73 SER A C 1
ATOM 578 O O . SER A 1 73 ? 11.643 1.207 -31.725 1.00 57.66 73 SER A O 1
#

Organism: Teladorsagia circumcincta (NCBI:txid45464)

Radius of gyration: 25.41 Å; chains: 1; bounding box: 49×20×79 Å

Foldseek 3Di:
DPDDDDQDPVNVVVVVVCVVVVVVVVVVVVVVVVVVVVVVVVVVVVVVLVPDDPVRNQWDWDDDPPDTDTDHD

Secondary structure (DSSP, 8-state):
--PPP---HHHHHHHHHHHHHHHHHHHHHHHHHHHHHHHHHHHHHHHHHHTS-TTTSS-PPEEETTEEE----

Sequence (73 aa):
VMAAPTVTSADQQLINKFARLHQNFSQIKEEIKELSNDLLNINEAADEIMLLDPEDSESIPFKIGQTFVHFDS

InterPro domains:
  IPR002777 Prefoldin beta-like [PF01920] (12-72)
  IPR016661 Prefoldin, subunit 4 [PTHR21100] (6-72)